Protein AF-A0A3E4UTR2-F1 (afdb_monomer_lite)

Radius of gyration: 46.6 Å; chains: 1; bounding box: 90×34×122 Å

Structure (mmCIF, N/CA/C/O backbone):
data_AF-A0A3E4UTR2-F1
#
_entry.id   AF-A0A3E4UTR2-F1
#
loop_
_atom_site.group_PDB
_atom_site.id
_atom_site.type_symbol
_atom_site.label_atom_id
_atom_site.label_alt_id
_atom_site.label_comp_id
_atom_site.label_asym_id
_atom_site.label_entity_id
_atom_site.label_seq_id
_atom_site.pdbx_PDB_ins_code
_atom_site.Cartn_x
_atom_site.Cartn_y
_atom_site.Cartn_z
_atom_site.occupancy
_atom_site.B_iso_or_equiv
_atom_site.auth_seq_id
_atom_site.auth_comp_id
_atom_site.auth_asym_id
_atom_site.auth_atom_id
_atom_site.pdbx_PDB_model_num
ATOM 1 N N . MET A 1 1 ? 41.143 3.782 -35.660 1.00 73.38 1 MET A N 1
ATOM 2 C CA . MET A 1 1 ? 40.011 3.771 -36.611 1.00 73.38 1 MET A CA 1
ATOM 3 C C . MET A 1 1 ? 39.400 2.390 -36.569 1.00 73.38 1 MET A C 1
ATOM 5 O O . MET A 1 1 ? 40.159 1.435 -36.693 1.00 73.38 1 MET A O 1
ATOM 9 N N . LYS A 1 2 ? 38.089 2.287 -36.336 1.00 82.94 2 LYS A N 1
ATOM 10 C CA . LYS A 1 2 ? 37.406 0.990 -36.311 1.00 82.94 2 LYS A CA 1
ATOM 11 C C . LYS A 1 2 ? 37.190 0.468 -37.723 1.00 82.94 2 LYS A C 1
ATOM 13 O O . LYS A 1 2 ? 36.980 1.232 -38.665 1.00 82.94 2 LYS A O 1
ATOM 18 N N . THR A 1 3 ? 37.241 -0.842 -37.863 1.00 90.12 3 THR A N 1
ATOM 19 C CA . THR A 1 3 ? 36.967 -1.540 -39.115 1.00 90.12 3 THR A CA 1
ATOM 20 C C . THR A 1 3 ? 35.462 -1.699 -39.330 1.00 90.12 3 THR A C 1
ATOM 22 O O . THR A 1 3 ? 34.659 -1.627 -38.398 1.00 90.12 3 THR A O 1
ATOM 25 N N . THR A 1 4 ? 35.053 -1.976 -40.571 1.00 91.19 4 THR A N 1
ATOM 26 C CA . THR A 1 4 ? 33.652 -2.315 -40.875 1.00 91.19 4 THR A CA 1
ATOM 27 C C . THR A 1 4 ? 33.145 -3.512 -40.080 1.00 91.19 4 THR A C 1
ATOM 29 O O . THR A 1 4 ? 31.952 -3.581 -39.803 1.00 91.19 4 THR A O 1
ATOM 32 N N . ARG A 1 5 ? 34.038 -4.440 -39.717 1.00 93.19 5 ARG A N 1
ATOM 33 C CA . ARG A 1 5 ? 33.711 -5.629 -38.934 1.00 93.19 5 ARG A CA 1
ATOM 34 C C . ARG A 1 5 ? 33.360 -5.281 -37.490 1.00 93.19 5 ARG A C 1
ATOM 36 O O . ARG A 1 5 ? 32.292 -5.656 -37.029 1.00 93.19 5 ARG A O 1
ATOM 43 N N . GLU A 1 6 ? 34.207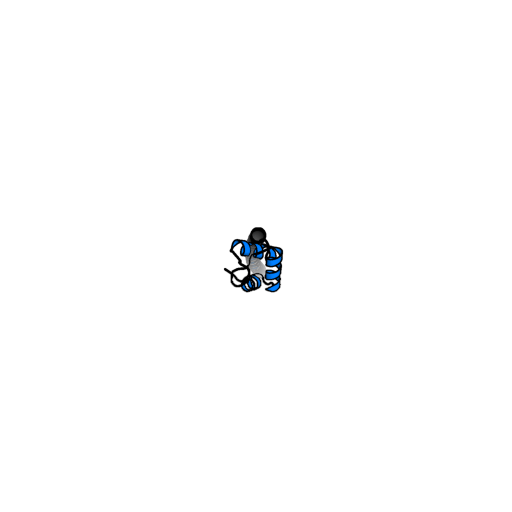 -4.508 -36.818 1.00 91.69 6 GLU A N 1
ATOM 44 C CA . GLU A 1 6 ? 33.974 -4.088 -35.427 1.00 91.69 6 GLU A CA 1
ATOM 45 C C . GLU A 1 6 ? 32.686 -3.266 -35.297 1.00 91.69 6 GLU A C 1
ATOM 47 O O . GLU A 1 6 ? 31.912 -3.440 -34.361 1.00 91.69 6 GLU A O 1
ATOM 52 N N . ILE A 1 7 ? 32.405 -2.397 -36.272 1.00 91.25 7 ILE A N 1
ATOM 53 C CA . ILE A 1 7 ? 31.162 -1.615 -36.285 1.00 91.25 7 ILE A CA 1
ATOM 54 C C . ILE A 1 7 ? 29.947 -2.516 -36.511 1.00 91.25 7 ILE A C 1
ATOM 56 O O . ILE A 1 7 ? 28.903 -2.289 -35.906 1.00 91.25 7 ILE A O 1
ATOM 60 N N . ALA A 1 8 ? 30.067 -3.539 -37.356 1.00 92.50 8 ALA A N 1
ATOM 61 C CA . ALA A 1 8 ? 28.994 -4.495 -37.595 1.00 92.50 8 ALA A CA 1
ATOM 62 C C . ALA A 1 8 ? 28.658 -5.299 -36.330 1.00 92.50 8 ALA A C 1
ATOM 64 O O . ALA A 1 8 ? 27.485 -5.403 -35.977 1.00 92.50 8 ALA A O 1
ATOM 65 N N . GLU A 1 9 ? 29.683 -5.762 -35.608 1.00 92.00 9 GLU A N 1
ATOM 66 C CA . GLU A 1 9 ? 29.542 -6.440 -34.315 1.00 92.00 9 GLU A CA 1
ATOM 67 C C . GLU A 1 9 ? 28.857 -5.531 -33.282 1.00 92.00 9 GLU A C 1
ATOM 69 O O . GLU A 1 9 ? 27.877 -5.938 -32.661 1.00 92.00 9 GLU A O 1
ATOM 74 N N . ILE A 1 10 ? 29.285 -4.268 -33.160 1.00 88.06 10 ILE A N 1
ATOM 75 C CA . ILE A 1 10 ? 28.662 -3.305 -32.238 1.00 88.06 10 ILE A CA 1
ATOM 76 C C . ILE A 1 10 ? 27.202 -3.046 -32.617 1.00 88.06 10 ILE A C 1
ATOM 78 O O . ILE A 1 10 ? 26.345 -3.004 -31.736 1.00 88.06 10 ILE A O 1
ATOM 82 N N . CYS A 1 11 ? 26.911 -2.848 -33.903 1.00 89.00 11 CYS A N 1
ATOM 83 C CA . CYS A 1 11 ? 25.571 -2.575 -34.425 1.00 89.00 11 CYS A CA 1
ATOM 84 C C . CYS A 1 11 ? 24.645 -3.798 -34.452 1.00 89.00 11 CYS A C 1
ATOM 86 O O . CYS A 1 11 ? 23.452 -3.613 -34.670 1.00 89.00 11 CYS A O 1
ATOM 88 N N . GLY A 1 12 ? 25.159 -5.018 -34.257 1.00 89.75 12 GLY A N 1
ATOM 89 C CA . GLY A 1 12 ? 24.374 -6.249 -34.393 1.00 89.75 12 GLY A CA 1
ATOM 90 C C . GLY A 1 12 ? 23.925 -6.532 -35.832 1.00 89.75 12 GLY A C 1
ATOM 91 O O . GLY A 1 12 ? 22.885 -7.150 -36.046 1.00 89.75 12 GLY A O 1
ATOM 92 N N . VAL A 1 13 ? 24.679 -6.060 -36.829 1.00 91.62 13 VAL A N 1
ATOM 93 C CA . VAL A 1 13 ? 24.385 -6.252 -38.260 1.00 91.62 13 VAL A CA 1
ATOM 94 C C . VAL A 1 13 ? 25.517 -7.013 -38.945 1.00 91.62 13 VAL A C 1
ATOM 96 O O . VAL A 1 13 ? 26.596 -7.185 -38.388 1.00 91.62 13 VAL A O 1
ATOM 99 N N . SER A 1 14 ? 25.306 -7.475 -40.179 1.00 94.50 14 SER A N 1
ATOM 100 C CA . SER A 1 14 ? 26.376 -8.128 -40.940 1.00 94.50 14 SER A CA 1
ATOM 101 C C . SER A 1 14 ? 27.430 -7.122 -41.417 1.00 94.50 14 SER A C 1
ATOM 103 O O . SER A 1 14 ? 27.118 -5.982 -41.774 1.00 94.50 14 SER A O 1
ATOM 105 N N . GLU A 1 15 ? 28.692 -7.552 -41.515 1.00 94.88 15 GLU A N 1
ATOM 106 C CA . GLU A 1 15 ? 29.770 -6.709 -42.057 1.00 94.88 15 GLU A CA 1
ATOM 107 C C . GLU A 1 15 ? 29.444 -6.208 -43.476 1.00 94.88 15 GLU A C 1
ATOM 109 O O . GLU A 1 15 ? 29.746 -5.068 -43.844 1.00 94.88 15 GLU A O 1
ATOM 114 N N . GLN A 1 16 ? 28.758 -7.033 -44.269 1.00 94.69 16 GLN A N 1
ATOM 115 C CA . GLN A 1 16 ? 28.335 -6.683 -45.619 1.00 94.69 16 GLN A CA 1
ATOM 116 C C . GLN A 1 16 ? 27.321 -5.530 -45.639 1.00 94.69 16 GLN A C 1
ATOM 118 O O . GLN A 1 16 ? 27.377 -4.707 -46.556 1.00 94.69 16 GLN A O 1
ATOM 123 N N . ALA A 1 17 ? 26.445 -5.427 -44.634 1.00 93.75 17 ALA A N 1
ATOM 124 C CA . ALA A 1 17 ? 25.508 -4.313 -44.494 1.00 93.75 17 ALA A CA 1
ATOM 125 C C . ALA A 1 17 ? 26.253 -2.996 -44.233 1.00 93.75 17 ALA A C 1
ATOM 127 O O . ALA A 1 17 ? 26.008 -1.994 -44.911 1.00 93.75 17 ALA A O 1
ATOM 128 N N . VAL A 1 18 ? 27.243 -3.004 -43.334 1.00 93.94 18 VAL A N 1
ATOM 129 C CA . VAL A 1 18 ? 28.093 -1.829 -43.075 1.00 93.94 18 VAL A CA 1
ATOM 130 C C . VAL A 1 18 ? 28.883 -1.445 -44.331 1.00 93.94 18 VAL A C 1
ATOM 132 O O . VAL A 1 18 ? 28.894 -0.281 -44.725 1.00 93.94 18 VAL A O 1
ATOM 135 N N . ARG A 1 19 ? 29.462 -2.419 -45.047 1.00 94.31 19 ARG A N 1
ATOM 136 C CA . ARG A 1 19 ? 30.161 -2.173 -46.322 1.00 94.31 19 ARG A CA 1
ATOM 137 C C . ARG A 1 19 ? 29.232 -1.615 -47.408 1.00 94.31 19 ARG A C 1
ATOM 139 O O . ARG A 1 19 ? 29.645 -0.735 -48.163 1.00 94.31 19 ARG A O 1
ATOM 146 N N . ALA A 1 20 ? 27.996 -2.107 -47.514 1.00 95.38 20 ALA A N 1
ATOM 147 C CA . ALA A 1 20 ? 27.000 -1.601 -48.461 1.00 95.38 20 ALA A CA 1
ATOM 148 C C . ALA A 1 20 ? 26.595 -0.159 -48.138 1.00 95.38 20 ALA A C 1
ATOM 150 O O . ALA A 1 20 ? 26.523 0.676 -49.041 1.00 95.38 20 ALA A O 1
ATOM 151 N N . TRP A 1 21 ? 26.419 0.151 -46.855 1.00 95.75 21 TRP A N 1
ATOM 152 C CA . TRP A 1 21 ? 26.167 1.509 -46.393 1.00 95.75 21 TRP A CA 1
ATOM 153 C C . TRP A 1 21 ? 27.326 2.448 -46.735 1.00 95.75 21 TRP A C 1
ATOM 155 O O . TRP A 1 21 ? 27.090 3.524 -47.285 1.00 95.75 21 TRP A O 1
ATOM 165 N N . CYS A 1 22 ? 28.574 2.027 -46.502 1.00 94.38 22 CYS A N 1
ATOM 166 C CA . CYS A 1 22 ? 29.757 2.816 -46.851 1.00 94.38 22 CYS A CA 1
ATOM 167 C C . CYS A 1 22 ? 29.841 3.098 -48.359 1.00 94.38 22 CYS A C 1
ATOM 169 O O . CYS A 1 22 ? 30.158 4.220 -48.748 1.00 94.38 22 CYS A O 1
ATOM 171 N N . ARG A 1 23 ? 29.492 2.121 -49.214 1.00 95.12 23 ARG A N 1
ATOM 172 C CA . ARG A 1 23 ? 29.393 2.332 -50.672 1.00 95.12 23 ARG A CA 1
ATOM 173 C C . ARG A 1 23 ? 28.303 3.340 -51.032 1.00 95.12 23 ARG A C 1
ATOM 175 O O . ARG A 1 23 ? 28.563 4.253 -51.805 1.00 95.12 23 ARG A O 1
ATOM 182 N N . LYS A 1 24 ? 27.110 3.197 -50.446 1.00 94.75 24 LYS A N 1
ATOM 183 C CA . LYS A 1 24 ? 25.964 4.092 -50.678 1.00 94.75 24 LYS A CA 1
ATOM 184 C C . LYS A 1 24 ? 26.239 5.533 -50.235 1.00 94.75 24 LYS A C 1
ATOM 186 O O . LYS A 1 24 ? 25.684 6.461 -50.804 1.00 94.75 24 LYS A O 1
ATOM 191 N N . ASN A 1 25 ? 27.094 5.714 -49.229 1.00 94.19 25 ASN A N 1
ATOM 192 C CA . ASN A 1 25 ? 27.473 7.020 -48.687 1.00 94.19 25 ASN A CA 1
ATOM 193 C C . ASN A 1 25 ? 28.815 7.539 -49.228 1.00 94.19 25 ASN A C 1
ATOM 195 O O . ASN A 1 25 ? 29.332 8.518 -48.694 1.00 94.19 25 ASN A O 1
ATOM 199 N N . HIS A 1 26 ? 29.378 6.896 -50.258 1.00 93.94 26 HIS A N 1
ATOM 200 C CA . HIS A 1 26 ? 30.628 7.301 -50.911 1.00 93.94 26 HIS A CA 1
ATOM 201 C C . HIS A 1 26 ? 31.808 7.492 -49.943 1.00 93.94 26 HIS A C 1
ATOM 203 O O . HIS A 1 26 ? 32.616 8.407 -50.097 1.00 93.94 26 HIS A O 1
ATOM 209 N N . ILE A 1 27 ? 31.922 6.621 -48.936 1.00 93.75 27 ILE A N 1
ATOM 210 C CA . ILE A 1 27 ? 33.038 6.668 -47.987 1.00 93.75 27 ILE A CA 1
ATOM 211 C C . ILE A 1 27 ? 34.337 6.285 -48.704 1.00 93.75 27 ILE A C 1
ATOM 213 O O . ILE A 1 27 ? 34.415 5.236 -49.351 1.00 93.75 27 ILE A O 1
ATOM 217 N N . ALA A 1 28 ? 35.357 7.136 -48.572 1.00 91.31 28 ALA A N 1
ATOM 218 C CA . ALA A 1 28 ? 36.668 6.924 -49.171 1.00 91.31 28 ALA A CA 1
ATOM 219 C C . ALA A 1 28 ? 37.348 5.660 -48.624 1.00 91.31 28 ALA A C 1
ATOM 221 O O . ALA A 1 28 ? 37.085 5.216 -47.502 1.00 91.31 28 ALA A O 1
ATOM 222 N N . LYS A 1 29 ? 38.244 5.082 -49.425 1.00 91.56 29 LYS A N 1
ATOM 223 C CA . LYS A 1 29 ? 39.091 3.965 -49.006 1.00 91.56 29 LYS A CA 1
ATOM 224 C C . LYS A 1 29 ? 40.479 4.463 -48.619 1.00 91.56 29 LYS A C 1
ATOM 226 O O . LYS A 1 29 ? 40.971 5.427 -49.198 1.00 91.56 29 LYS A O 1
ATOM 231 N N . ASP A 1 30 ? 41.088 3.806 -47.644 1.00 87.19 30 ASP A N 1
ATOM 232 C CA . ASP A 1 30 ? 42.474 4.026 -47.259 1.00 87.19 30 A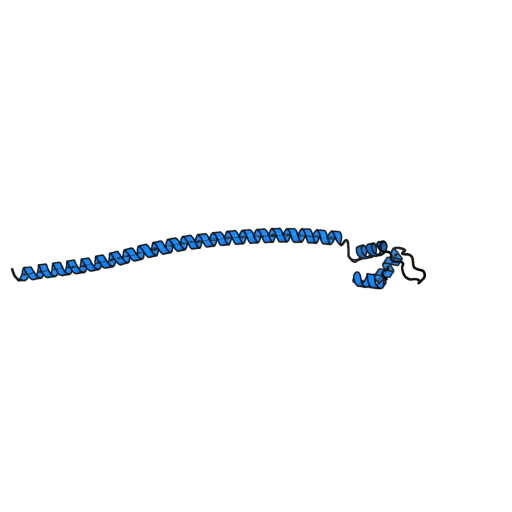SP A CA 1
ATOM 233 C C . ASP A 1 30 ? 43.447 3.395 -48.273 1.00 87.19 30 ASP A C 1
ATOM 235 O O . ASP A 1 30 ? 43.052 2.681 -49.201 1.00 87.19 30 ASP A O 1
ATOM 239 N N . ALA A 1 31 ? 44.746 3.631 -48.076 1.00 84.38 31 ALA A N 1
ATOM 240 C CA . ALA A 1 31 ? 45.805 3.076 -48.922 1.00 84.38 31 ALA A CA 1
ATOM 241 C C . ALA A 1 31 ? 45.843 1.531 -48.937 1.00 84.38 31 ALA A C 1
ATOM 243 O O . ALA A 1 31 ? 46.466 0.942 -49.815 1.00 84.38 31 ALA A O 1
ATOM 244 N N . LYS A 1 32 ? 45.171 0.869 -47.985 1.00 84.88 32 LYS A N 1
ATOM 245 C CA . LYS A 1 32 ? 45.053 -0.592 -47.882 1.00 84.88 32 LYS A CA 1
ATOM 246 C C . LYS A 1 32 ? 43.767 -1.119 -48.537 1.00 84.88 32 LYS A C 1
ATOM 248 O O . LYS A 1 32 ? 43.490 -2.314 -48.468 1.00 84.88 32 LYS A O 1
ATOM 253 N N . GLY A 1 33 ? 42.966 -0.251 -49.160 1.00 83.00 33 GLY A N 1
ATOM 254 C CA . GLY A 1 33 ? 41.714 -0.602 -49.834 1.00 83.00 33 GLY A CA 1
ATOM 255 C C . GLY A 1 33 ? 40.517 -0.828 -48.899 1.00 83.00 33 GLY A C 1
ATOM 256 O O . GLY A 1 33 ? 39.443 -1.217 -49.376 1.00 83.00 33 GLY A O 1
ATOM 257 N N . SER A 1 34 ? 40.671 -0.571 -47.598 1.00 87.12 34 SER A N 1
ATOM 258 C CA . SER A 1 34 ? 39.604 -0.633 -46.591 1.00 87.12 34 SER A CA 1
ATOM 259 C C . SER A 1 34 ? 38.882 0.709 -46.481 1.00 87.12 34 SER A C 1
ATOM 261 O O . SER A 1 34 ? 39.431 1.736 -46.853 1.00 87.12 34 SER A O 1
ATOM 263 N N . PHE A 1 35 ? 37.637 0.738 -45.998 1.00 91.19 35 PHE A N 1
ATOM 264 C CA . PHE A 1 35 ? 36.935 2.014 -45.805 1.00 91.19 35 PHE A CA 1
ATOM 265 C C . PHE A 1 35 ? 37.605 2.842 -44.701 1.00 91.19 35 PHE A C 1
ATOM 267 O O . PHE A 1 35 ? 37.838 2.335 -43.605 1.00 91.19 35 PHE A O 1
ATOM 274 N N . ALA A 1 36 ? 37.881 4.115 -44.984 1.00 91.56 36 ALA A N 1
ATOM 275 C CA . ALA A 1 36 ? 38.437 5.060 -44.027 1.00 91.56 36 ALA A CA 1
ATOM 276 C C . ALA A 1 36 ? 37.317 5.577 -43.113 1.00 91.56 36 ALA A C 1
ATOM 278 O O . ALA A 1 36 ? 36.586 6.507 -43.458 1.00 91.56 36 ALA A O 1
ATOM 279 N N . ILE A 1 37 ? 37.149 4.933 -41.958 1.00 91.06 37 ILE A N 1
ATOM 280 C CA . ILE A 1 37 ? 36.083 5.258 -41.009 1.00 91.06 37 ILE A CA 1
ATOM 281 C C . ILE A 1 37 ? 36.635 6.181 -39.922 1.00 91.06 37 ILE A C 1
ATOM 283 O O . ILE A 1 37 ? 37.310 5.745 -38.987 1.00 91.06 37 ILE A O 1
ATOM 287 N N . SER A 1 38 ? 36.349 7.475 -40.075 1.00 90.50 38 SER A N 1
ATOM 288 C CA . SER A 1 38 ? 36.561 8.478 -39.032 1.00 90.50 38 SER A CA 1
ATOM 289 C C . SER A 1 38 ? 35.465 8.402 -37.968 1.00 90.50 38 SER A C 1
ATOM 291 O O . SER A 1 38 ? 34.397 7.837 -38.202 1.00 90.50 38 SER A O 1
ATOM 293 N N . GLU A 1 39 ? 35.698 9.035 -36.821 1.00 87.75 39 GLU A N 1
ATOM 294 C CA . GLU A 1 39 ? 34.739 9.104 -35.710 1.00 87.75 39 GLU A CA 1
ATOM 295 C C . GLU A 1 39 ? 33.372 9.677 -36.136 1.00 87.75 39 GLU A C 1
ATOM 297 O O . GLU A 1 39 ? 32.318 9.190 -35.733 1.00 87.75 39 GLU A O 1
ATOM 302 N N . THR A 1 40 ? 33.359 10.650 -37.053 1.00 88.69 40 THR A N 1
ATOM 303 C CA . THR A 1 40 ? 32.117 11.214 -37.607 1.00 88.69 40 THR A CA 1
ATOM 304 C C . THR A 1 40 ? 31.355 10.216 -38.482 1.00 88.69 40 THR A C 1
ATOM 306 O O . THR A 1 40 ? 30.125 10.167 -38.453 1.00 88.69 40 THR A O 1
ATOM 309 N N . ILE A 1 41 ? 32.065 9.420 -39.286 1.00 91.31 41 ILE A N 1
ATOM 310 C CA . ILE A 1 41 ? 31.452 8.384 -40.130 1.00 91.31 41 ILE A CA 1
ATOM 311 C C . ILE A 1 41 ? 30.934 7.250 -39.247 1.00 91.31 41 ILE A C 1
ATOM 313 O O . ILE A 1 41 ? 29.811 6.792 -39.444 1.00 91.31 41 ILE A O 1
ATOM 317 N N . GLU A 1 42 ? 31.717 6.852 -38.247 1.00 91.44 42 GLU A N 1
ATOM 318 C CA . GLU A 1 42 ? 31.326 5.886 -37.227 1.00 91.44 42 GLU A CA 1
ATOM 31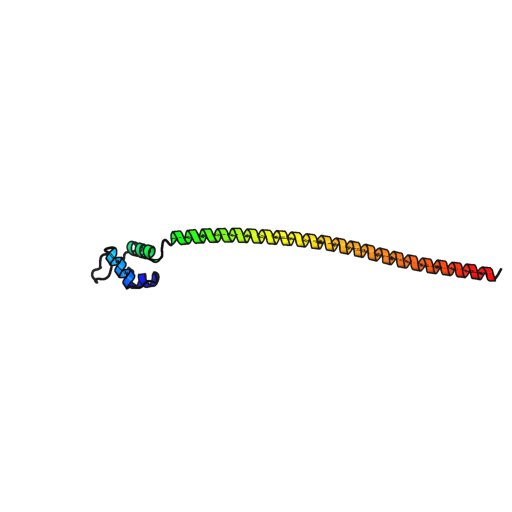9 C C . GLU A 1 42 ? 30.013 6.303 -36.543 1.00 91.44 42 GLU A C 1
ATOM 321 O O . GLU A 1 42 ? 29.053 5.531 -36.547 1.00 91.44 42 GLU A O 1
ATOM 326 N N . TYR A 1 43 ? 29.913 7.549 -36.067 1.00 88.25 43 TYR A N 1
ATOM 327 C CA . TYR A 1 43 ? 28.689 8.078 -35.457 1.00 88.25 43 TYR A CA 1
ATOM 328 C C . TYR A 1 43 ? 27.476 8.012 -36.400 1.00 88.25 43 TYR A C 1
ATOM 330 O O . TYR A 1 43 ? 26.385 7.611 -35.995 1.00 88.25 43 TYR A O 1
ATOM 338 N N . ARG A 1 44 ? 27.654 8.347 -37.685 1.00 90.69 44 ARG A N 1
ATOM 339 C CA . ARG A 1 44 ? 26.579 8.258 -38.690 1.00 90.69 44 ARG A CA 1
ATOM 340 C C . ARG A 1 44 ? 26.118 6.820 -38.930 1.00 90.69 44 ARG A C 1
ATOM 342 O O . ARG A 1 44 ? 24.924 6.608 -39.143 1.00 90.69 44 ARG A O 1
ATOM 349 N N . ILE A 1 45 ? 27.034 5.852 -38.897 1.00 90.69 45 ILE A N 1
ATOM 350 C CA . ILE A 1 45 ? 26.700 4.430 -39.032 1.00 90.69 45 ILE A CA 1
ATOM 351 C C . ILE A 1 45 ? 25.929 3.953 -37.798 1.00 90.69 45 ILE A C 1
ATOM 353 O O . ILE A 1 45 ? 24.896 3.300 -37.953 1.00 90.69 45 ILE A O 1
ATOM 357 N N . TYR A 1 46 ? 26.367 4.324 -36.589 1.00 89.94 46 TYR A N 1
ATOM 358 C CA . TYR A 1 46 ? 25.633 3.998 -35.364 1.00 89.94 46 TYR A CA 1
ATOM 359 C C . TYR A 1 46 ? 24.232 4.583 -35.371 1.00 89.94 46 TYR A C 1
ATOM 361 O O . TYR A 1 46 ? 23.276 3.848 -35.153 1.00 89.94 46 TYR A O 1
ATOM 369 N N . ARG A 1 47 ? 24.090 5.864 -35.711 1.00 86.31 47 ARG A N 1
ATOM 370 C CA . ARG A 1 47 ? 22.782 6.511 -35.825 1.00 86.31 47 ARG A CA 1
ATOM 371 C C . ARG A 1 47 ? 21.863 5.795 -36.818 1.00 86.31 47 ARG A C 1
ATOM 373 O O . ARG A 1 47 ? 20.668 5.673 -36.578 1.00 86.31 47 ARG A O 1
ATOM 380 N N . HIS A 1 48 ? 22.413 5.321 -37.936 1.00 89.38 48 HIS A N 1
ATOM 381 C CA . HIS A 1 48 ? 21.639 4.637 -38.968 1.00 89.38 48 HIS A CA 1
ATOM 382 C C . HIS A 1 48 ? 21.114 3.264 -38.525 1.00 89.38 48 HIS A C 1
ATOM 384 O O . HIS A 1 48 ? 19.982 2.929 -38.860 1.00 89.38 48 HIS A O 1
ATOM 390 N N . TYR A 1 49 ? 21.919 2.479 -37.800 1.00 88.56 49 TYR A N 1
ATOM 391 C CA . TYR A 1 49 ? 21.567 1.101 -37.431 1.00 88.56 49 TYR A CA 1
ATOM 392 C C . TYR A 1 49 ? 21.014 0.938 -36.011 1.00 88.56 49 TYR A C 1
ATOM 394 O O . TYR A 1 49 ? 20.222 0.032 -35.783 1.00 88.56 49 TYR A O 1
ATOM 402 N N . LYS A 1 50 ? 21.410 1.795 -35.065 1.00 81.62 50 LYS A N 1
ATOM 403 C CA . LYS A 1 50 ? 20.946 1.771 -33.667 1.00 81.62 50 LYS A CA 1
ATOM 404 C C . LYS A 1 50 ? 19.938 2.868 -33.323 1.00 81.62 50 LYS A C 1
ATOM 406 O O . LYS A 1 50 ? 19.451 2.880 -32.203 1.00 81.62 50 LYS A O 1
ATOM 411 N N . GLY A 1 51 ? 19.629 3.769 -34.255 1.00 72.38 51 GLY A N 1
ATOM 412 C CA . GLY A 1 51 ? 18.752 4.906 -33.989 1.00 72.38 51 GLY A CA 1
ATOM 413 C C . GLY A 1 51 ? 19.426 6.018 -33.178 1.00 72.38 51 GLY A C 1
ATOM 414 O O . GLY A 1 51 ? 20.621 5.977 -32.868 1.00 72.38 51 GLY A O 1
ATOM 415 N N . ASP A 1 52 ? 18.657 7.063 -32.874 1.00 66.25 52 ASP A N 1
ATOM 416 C CA . ASP A 1 52 ? 19.110 8.174 -32.037 1.00 66.25 52 ASP A CA 1
ATOM 417 C C . ASP A 1 52 ? 19.119 7.740 -30.565 1.00 66.25 52 ASP A C 1
ATOM 419 O O . ASP A 1 52 ? 18.139 7.926 -29.852 1.00 66.25 52 ASP A O 1
ATOM 423 N N . VAL A 1 53 ? 20.262 7.237 -30.086 1.00 60.19 53 VAL A N 1
ATOM 424 C CA . VAL A 1 53 ? 20.472 6.831 -28.678 1.00 60.19 53 VAL A CA 1
ATOM 425 C C . VAL A 1 53 ? 20.056 7.929 -27.684 1.00 60.19 53 VAL A C 1
ATOM 427 O O . VAL A 1 53 ? 19.580 7.645 -26.591 1.00 60.19 53 VAL A O 1
ATOM 430 N N . ALA A 1 54 ? 20.191 9.203 -28.069 1.00 60.00 54 ALA A N 1
ATOM 431 C CA . ALA A 1 54 ? 19.772 10.346 -27.257 1.00 60.00 54 ALA A CA 1
ATOM 432 C C . ALA A 1 54 ? 18.244 10.494 -27.139 1.00 60.00 54 ALA A C 1
ATOM 434 O O . ALA A 1 54 ? 17.756 11.000 -26.129 1.00 60.00 54 ALA A O 1
ATOM 435 N N . LYS A 1 55 ? 17.490 10.074 -28.161 1.00 60.84 55 LYS A N 1
ATOM 436 C CA . LYS A 1 55 ? 16.026 10.077 -28.142 1.00 60.84 55 LYS A CA 1
ATOM 437 C C . LYS A 1 55 ? 15.512 8.906 -27.305 1.00 60.84 55 LYS A C 1
ATOM 439 O O . LYS A 1 55 ? 14.733 9.135 -26.389 1.00 60.84 55 LYS A O 1
ATOM 444 N N . ASP A 1 56 ? 16.072 7.716 -27.510 1.00 60.28 56 ASP A N 1
ATOM 445 C CA . ASP A 1 56 ? 15.716 6.522 -26.736 1.00 60.28 56 ASP A CA 1
ATOM 446 C C . ASP A 1 56 ? 16.041 6.698 -25.242 1.00 60.28 56 ASP A C 1
ATOM 448 O O . ASP A 1 56 ? 15.224 6.380 -24.383 1.00 60.28 56 ASP A O 1
ATOM 452 N N . ALA A 1 57 ? 17.187 7.300 -24.900 1.00 61.47 57 ALA A N 1
ATOM 453 C CA . ALA A 1 57 ? 17.534 7.607 -23.509 1.00 61.47 57 ALA A CA 1
ATOM 454 C C . ALA A 1 57 ? 16.587 8.636 -22.864 1.00 61.47 57 ALA A C 1
ATOM 456 O O . ALA A 1 57 ? 16.301 8.551 -21.669 1.00 61.47 57 ALA A O 1
ATOM 457 N N . LYS A 1 58 ? 16.090 9.611 -23.638 1.00 64.31 58 LYS A N 1
ATOM 458 C CA . LYS A 1 58 ? 15.130 10.610 -23.152 1.00 64.31 58 LYS A CA 1
ATOM 459 C C . LYS A 1 58 ? 13.758 9.987 -22.904 1.00 64.31 58 LYS A C 1
ATOM 461 O O . LYS A 1 58 ? 13.152 10.286 -21.878 1.00 64.31 58 LYS A O 1
ATOM 466 N N . ASP A 1 59 ? 13.310 9.114 -23.799 1.00 62.38 59 ASP A N 1
ATOM 467 C CA . ASP A 1 59 ? 12.029 8.419 -23.682 1.00 62.38 59 ASP A CA 1
ATOM 468 C C . ASP A 1 59 ? 12.058 7.421 -22.505 1.00 62.38 59 ASP A C 1
ATOM 470 O O . ASP A 1 59 ? 11.132 7.398 -21.692 1.00 62.38 59 ASP A O 1
ATOM 474 N N . ILE A 1 60 ? 13.171 6.699 -22.307 1.00 63.97 60 ILE A N 1
ATOM 475 C CA . ILE A 1 60 ? 13.395 5.838 -21.129 1.00 63.97 60 ILE A CA 1
ATOM 476 C C . ILE A 1 60 ? 13.388 6.657 -19.830 1.0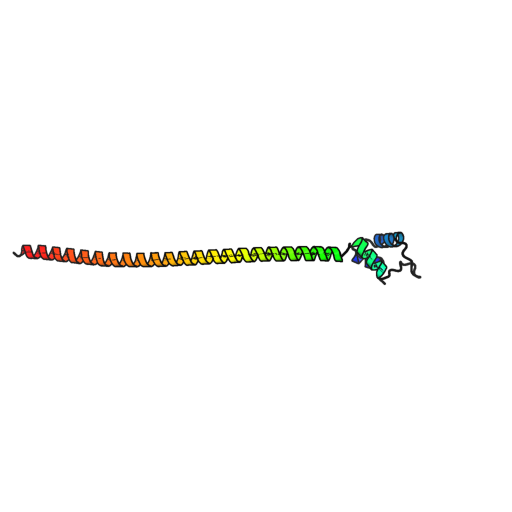0 63.97 60 ILE A C 1
ATOM 478 O O . ILE A 1 60 ? 12.726 6.273 -18.870 1.00 63.97 60 ILE A O 1
ATOM 482 N N . ALA A 1 61 ? 14.077 7.803 -19.791 1.00 64.50 61 ALA A N 1
ATOM 483 C CA . ALA A 1 61 ? 14.115 8.662 -18.605 1.00 64.50 61 ALA A CA 1
ATOM 484 C C . ALA A 1 61 ? 12.762 9.329 -18.292 1.00 64.50 61 ALA A C 1
ATOM 486 O O . ALA A 1 61 ? 12.481 9.668 -17.141 1.00 64.50 61 ALA A O 1
ATOM 487 N N . GLN A 1 62 ? 11.926 9.564 -19.306 1.00 68.00 62 GLN A N 1
ATOM 488 C CA . GLN A 1 62 ? 10.556 10.039 -19.112 1.00 68.00 62 GLN A CA 1
ATOM 489 C C . GLN A 1 62 ? 9.645 8.923 -18.593 1.00 68.00 62 GLN A C 1
ATOM 491 O O . GLN A 1 62 ? 8.876 9.175 -17.667 1.00 68.00 62 GLN A O 1
ATOM 496 N N . SER A 1 63 ? 9.778 7.703 -19.122 1.00 70.69 63 SER A N 1
ATOM 497 C CA . SER A 1 63 ? 9.058 6.526 -18.621 1.00 70.69 63 SER A CA 1
ATOM 498 C C . SER A 1 63 ? 9.424 6.221 -17.170 1.00 70.69 63 SER A C 1
ATOM 500 O O . SER A 1 63 ? 8.533 6.093 -16.340 1.00 70.69 63 SER A O 1
ATOM 502 N N . SER A 1 64 ? 10.716 6.214 -16.824 1.00 71.75 64 SER A N 1
ATOM 503 C CA . SER A 1 64 ? 11.161 5.912 -15.458 1.00 71.75 64 SER A CA 1
ATOM 504 C C . SER A 1 64 ? 10.643 6.930 -14.439 1.00 71.75 64 SER A C 1
ATOM 506 O O . SER A 1 64 ? 10.233 6.563 -13.346 1.00 71.75 64 SER A O 1
ATOM 508 N N . LYS A 1 65 ? 10.593 8.219 -14.806 1.00 79.69 65 LYS A N 1
ATOM 509 C CA . LYS A 1 65 ? 9.990 9.255 -13.954 1.00 79.69 65 LYS A CA 1
ATOM 510 C C . LYS A 1 65 ? 8.489 9.058 -13.774 1.00 79.69 65 LYS A C 1
ATOM 512 O O . LYS A 1 65 ? 7.975 9.345 -12.697 1.00 79.69 65 LYS A O 1
ATOM 517 N N . ALA A 1 66 ? 7.782 8.622 -14.815 1.00 76.81 66 ALA A N 1
ATOM 518 C CA . ALA A 1 66 ? 6.363 8.308 -14.702 1.00 76.81 66 ALA A CA 1
ATOM 519 C C . ALA A 1 66 ? 6.145 7.109 -13.764 1.00 76.81 66 ALA A C 1
ATOM 521 O O . ALA A 1 66 ? 5.288 7.184 -12.884 1.00 76.81 66 ALA A O 1
ATOM 522 N N . ASP A 1 67 ? 6.974 6.069 -13.883 1.00 83.31 67 ASP A N 1
ATOM 523 C CA . ASP A 1 67 ? 6.941 4.894 -13.008 1.00 83.31 67 ASP A CA 1
ATOM 524 C C . ASP A 1 67 ? 7.229 5.265 -11.545 1.00 83.31 67 ASP A C 1
ATOM 526 O O . ASP A 1 67 ? 6.509 4.830 -10.647 1.00 83.31 67 ASP A O 1
ATOM 530 N N . ASP A 1 68 ? 8.208 6.137 -11.287 1.00 89.38 68 ASP A N 1
ATOM 531 C CA . ASP A 1 68 ? 8.522 6.625 -9.937 1.00 89.38 68 ASP A CA 1
ATOM 532 C C . ASP A 1 68 ? 7.345 7.381 -9.301 1.00 89.38 68 ASP A C 1
ATOM 534 O O . ASP A 1 68 ? 7.040 7.190 -8.122 1.00 89.38 68 ASP A O 1
ATOM 538 N N . ILE A 1 69 ? 6.640 8.213 -10.077 1.00 89.12 69 ILE A N 1
ATOM 539 C CA . ILE A 1 69 ? 5.457 8.947 -9.601 1.00 89.12 69 ILE A CA 1
ATOM 540 C C . ILE A 1 69 ? 4.319 7.978 -9.267 1.00 89.12 69 ILE A C 1
ATOM 542 O O . ILE A 1 69 ? 3.669 8.124 -8.228 1.00 89.12 69 ILE A O 1
ATOM 546 N N . VAL A 1 70 ? 4.079 6.983 -10.124 1.00 90.94 70 VAL A N 1
ATOM 547 C CA . VAL A 1 70 ? 3.050 5.959 -9.895 1.00 90.94 70 VAL A CA 1
ATOM 548 C C . VAL A 1 70 ? 3.385 5.134 -8.653 1.00 90.94 70 VAL A C 1
ATOM 550 O O . VAL A 1 70 ? 2.525 4.954 -7.790 1.00 90.94 70 VAL A O 1
ATOM 553 N N . ASN A 1 71 ? 4.638 4.705 -8.508 1.00 93.12 71 ASN A N 1
ATOM 554 C CA . ASN A 1 71 ? 5.110 3.980 -7.332 1.00 93.12 71 ASN A CA 1
ATOM 555 C C . ASN A 1 71 ? 4.938 4.809 -6.054 1.00 93.12 71 ASN A C 1
ATOM 557 O O . ASN A 1 71 ? 4.452 4.293 -5.047 1.00 93.12 71 ASN A O 1
ATOM 561 N N . GLN A 1 72 ? 5.258 6.105 -6.097 1.00 94.94 72 GLN A N 1
ATOM 562 C CA . GLN A 1 72 ? 5.062 7.001 -4.961 1.00 94.94 72 GLN A CA 1
ATOM 563 C C . GLN A 1 72 ? 3.578 7.139 -4.586 1.00 94.94 72 GLN A C 1
ATOM 565 O O . GLN A 1 72 ? 3.231 7.046 -3.408 1.00 94.94 72 GLN A O 1
ATOM 570 N N . ALA A 1 73 ? 2.688 7.284 -5.572 1.00 94.88 73 ALA A N 1
ATOM 571 C CA . ALA A 1 73 ? 1.248 7.353 -5.333 1.00 94.88 73 ALA A CA 1
ATOM 572 C C . ALA A 1 73 ? 0.697 6.059 -4.706 1.00 94.88 73 ALA A C 1
ATOM 574 O O . ALA A 1 73 ? -0.134 6.117 -3.797 1.00 94.88 73 ALA A O 1
ATOM 575 N N . ILE A 1 74 ? 1.187 4.894 -5.148 1.00 95.50 74 ILE A N 1
ATOM 576 C CA . ILE A 1 74 ? 0.834 3.592 -4.564 1.00 95.50 74 ILE A CA 1
ATOM 577 C C . ILE A 1 74 ? 1.315 3.508 -3.111 1.00 95.50 74 ILE A C 1
ATOM 579 O O . ILE A 1 74 ? 0.543 3.117 -2.236 1.00 95.50 74 ILE A O 1
ATOM 583 N N . ILE A 1 75 ? 2.557 3.915 -2.828 1.00 96.75 75 ILE A N 1
ATOM 584 C CA . ILE A 1 75 ? 3.106 3.936 -1.463 1.00 96.75 75 ILE A CA 1
ATOM 585 C C . ILE A 1 75 ? 2.253 4.821 -0.547 1.00 96.75 75 ILE A C 1
ATOM 587 O O . ILE A 1 75 ? 1.930 4.416 0.571 1.00 96.75 75 ILE A O 1
ATOM 591 N N . ASP A 1 76 ? 1.852 6.004 -1.009 1.00 97.00 76 ASP A N 1
ATOM 592 C CA . ASP A 1 76 ? 1.032 6.920 -0.216 1.00 97.00 76 ASP A CA 1
ATOM 593 C C . ASP A 1 76 ? -0.379 6.373 0.034 1.00 97.00 76 ASP A C 1
ATOM 595 O O . ASP A 1 76 ? -0.925 6.540 1.128 1.00 97.00 76 ASP A O 1
ATOM 599 N N . LEU A 1 77 ? -0.963 5.672 -0.941 1.00 97.75 77 LEU A N 1
ATOM 600 C CA . LEU A 1 77 ? -2.250 4.997 -0.776 1.00 97.75 77 LEU A CA 1
ATOM 601 C C . LEU A 1 77 ? -2.159 3.856 0.247 1.00 97.75 77 LEU A C 1
ATOM 603 O O . LEU A 1 77 ? -2.987 3.789 1.155 1.00 97.75 77 LEU A O 1
ATOM 607 N N . LEU A 1 78 ? -1.114 3.025 0.169 1.00 98.19 78 LEU A N 1
ATOM 608 C CA . LEU A 1 78 ? -0.867 1.948 1.133 1.00 98.19 78 LEU A CA 1
ATOM 609 C C . LEU A 1 78 ? -0.637 2.486 2.552 1.00 98.19 78 LEU A C 1
ATOM 611 O O . LEU A 1 78 ? -1.149 1.923 3.519 1.00 98.19 78 LEU A O 1
ATOM 615 N N . ARG A 1 79 ? 0.083 3.605 2.698 1.00 97.81 79 ARG A N 1
ATOM 616 C CA . ARG A 1 79 ? 0.278 4.276 3.996 1.00 97.81 79 ARG A CA 1
ATOM 617 C C . ARG A 1 79 ? -1.039 4.764 4.595 1.00 97.81 79 ARG A C 1
ATOM 619 O O . ARG A 1 79 ? -1.282 4.533 5.777 1.00 97.81 79 ARG A O 1
ATOM 626 N N . LYS A 1 80 ? -1.900 5.394 3.788 1.00 97.62 80 LYS A N 1
ATOM 627 C CA . LYS A 1 80 ? -3.236 5.830 4.228 1.00 97.62 80 LYS A CA 1
ATOM 628 C C . LYS A 1 80 ? -4.106 4.650 4.642 1.00 97.62 80 LYS A C 1
ATOM 630 O O . LYS A 1 80 ? -4.805 4.730 5.650 1.00 97.62 80 LYS A O 1
ATOM 635 N N . GLU A 1 81 ? -4.056 3.554 3.889 1.00 98.00 81 GLU A N 1
ATOM 636 C CA . GLU A 1 81 ? -4.819 2.357 4.229 1.00 98.00 81 GLU A CA 1
ATOM 637 C C . GLU A 1 81 ? -4.333 1.733 5.545 1.00 98.00 81 GLU A C 1
ATOM 639 O O . GLU A 1 81 ? -5.154 1.381 6.393 1.00 98.00 81 GLU A O 1
ATOM 644 N N . LEU A 1 82 ? -3.015 1.665 5.766 1.00 98.56 82 LEU A N 1
ATOM 645 C CA . LEU A 1 82 ? -2.438 1.220 7.038 1.00 98.56 82 LEU A CA 1
ATOM 646 C C . LEU A 1 82 ? -2.881 2.099 8.211 1.00 98.56 82 LEU A C 1
ATOM 648 O O . LEU A 1 82 ? -3.297 1.575 9.242 1.00 98.56 82 LEU A O 1
ATOM 652 N N . GLU A 1 83 ? -2.842 3.423 8.056 1.00 98.19 83 GLU A N 1
ATOM 653 C CA . GLU A 1 83 ? -3.290 4.352 9.097 1.00 98.19 83 GLU A CA 1
ATOM 654 C C . GLU A 1 83 ? -4.775 4.150 9.434 1.00 98.19 83 GLU A C 1
ATOM 656 O O . GLU A 1 83 ? -5.149 4.107 10.607 1.00 98.19 83 GLU A O 1
ATOM 661 N N . HIS A 1 84 ? -5.622 3.969 8.417 1.00 98.19 84 HIS A N 1
ATOM 662 C CA . HIS A 1 84 ? -7.040 3.681 8.613 1.00 98.19 84 HIS A CA 1
ATOM 663 C C . HIS A 1 84 ? -7.255 2.360 9.365 1.00 98.19 84 HIS A C 1
ATOM 665 O O . HIS A 1 84 ? -8.025 2.316 10.325 1.00 98.19 84 HIS A O 1
ATOM 671 N N . LYS A 1 85 ? -6.565 1.280 8.966 1.00 98.00 85 LYS A N 1
ATOM 672 C CA . LYS A 1 85 ? -6.677 -0.014 9.658 1.00 98.00 85 LYS A CA 1
ATOM 673 C C . LYS A 1 85 ? -6.187 0.068 11.106 1.00 98.00 85 LYS A C 1
ATOM 675 O O . LYS A 1 85 ? -6.838 -0.495 11.979 1.00 98.00 85 LYS A O 1
ATOM 680 N N . ASN A 1 86 ? -5.113 0.811 11.379 1.00 98.50 86 ASN A N 1
ATOM 681 C CA . ASN A 1 86 ? -4.633 1.032 12.746 1.00 98.50 86 ASN A CA 1
ATOM 682 C C . ASN A 1 86 ? -5.677 1.755 13.609 1.00 98.50 86 ASN A C 1
ATOM 684 O O . ASN A 1 86 ? -5.984 1.286 14.701 1.00 98.50 86 ASN A O 1
ATOM 688 N N . LYS A 1 87 ? -6.306 2.823 13.098 1.00 98.44 87 LYS A N 1
ATOM 689 C CA . LYS A 1 87 ? -7.401 3.514 13.809 1.00 98.44 87 LYS A CA 1
ATOM 690 C C . LYS A 1 87 ? -8.570 2.577 14.113 1.00 98.44 87 LYS A C 1
ATOM 692 O O . LYS A 1 87 ? -9.101 2.589 15.219 1.00 98.44 87 LYS A O 1
ATOM 697 N N . GLN A 1 88 ? -8.940 1.728 13.155 1.00 98.62 88 GLN A N 1
ATOM 698 C CA . GLN A 1 88 ? -10.002 0.743 13.351 1.00 98.62 88 GLN A CA 1
ATOM 699 C C . GLN A 1 88 ? -9.646 -0.280 14.446 1.00 98.62 88 GLN A C 1
ATOM 701 O O . GLN A 1 88 ? -10.508 -0.643 15.247 1.00 98.62 88 GLN A O 1
ATOM 706 N N . ILE A 1 89 ? -8.388 -0.729 14.511 1.00 98.50 89 ILE A N 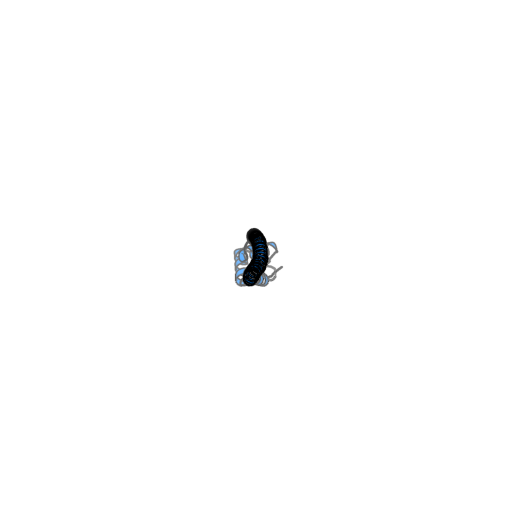1
ATOM 707 C CA . ILE A 1 89 ? -7.898 -1.615 15.579 1.00 98.50 89 ILE A CA 1
ATOM 708 C C . ILE A 1 89 ? -7.971 -0.912 16.940 1.00 98.50 89 ILE A C 1
ATOM 710 O O . ILE A 1 89 ? -8.448 -1.516 17.903 1.00 98.50 89 ILE A O 1
ATOM 714 N N . ASP A 1 90 ? -7.564 0.354 17.024 1.00 98.44 90 ASP A N 1
ATOM 715 C CA . ASP A 1 90 ? -7.618 1.130 18.267 1.00 98.44 90 ASP A CA 1
ATOM 716 C C . ASP A 1 90 ? -9.057 1.290 18.777 1.00 98.44 90 ASP A C 1
ATOM 718 O O . ASP A 1 90 ? -9.330 1.112 19.966 1.00 98.44 90 ASP A O 1
ATOM 722 N N . GLU A 1 91 ? -10.001 1.598 17.887 1.00 98.50 91 GLU A N 1
ATOM 723 C CA . GLU A 1 91 ? -11.419 1.724 18.235 1.00 98.50 91 GLU A CA 1
ATOM 724 C C . GLU A 1 91 ? -12.023 0.399 18.705 1.00 98.50 91 GLU A C 1
ATOM 726 O O . GLU A 1 91 ? -12.719 0.362 19.723 1.00 98.50 91 GLU A O 1
ATOM 731 N N . LEU A 1 92 ? -11.737 -0.701 18.001 1.00 98.62 92 LEU A N 1
ATOM 732 C CA . LEU A 1 92 ? -12.193 -2.032 18.401 1.00 98.62 92 LEU A CA 1
ATOM 733 C C . LEU A 1 92 ? -11.597 -2.449 19.748 1.00 98.62 92 LEU A C 1
ATOM 735 O O . LEU A 1 92 ? -12.312 -2.990 20.589 1.00 98.62 92 LEU A O 1
ATOM 739 N N . SER A 1 93 ? -10.323 -2.139 19.985 1.00 98.44 93 SER A N 1
ATOM 740 C CA . SER A 1 93 ? -9.646 -2.429 21.252 1.00 98.44 93 SER A CA 1
ATOM 741 C C . SER A 1 93 ? -10.257 -1.645 22.417 1.00 98.44 93 SER A C 1
ATOM 743 O O . SER A 1 93 ? -10.462 -2.203 23.494 1.00 98.44 93 SER A O 1
ATOM 745 N N . LYS A 1 94 ? -10.623 -0.372 22.205 1.00 98.56 94 LYS A N 1
ATOM 746 C CA . LYS A 1 94 ? -11.348 0.433 23.205 1.00 98.56 94 LYS A CA 1
ATOM 747 C C . LYS A 1 94 ? -12.711 -0.165 23.539 1.00 98.56 94 LYS A C 1
ATOM 749 O O . LYS A 1 94 ? -13.004 -0.369 24.714 1.00 98.56 94 LYS A O 1
ATOM 754 N N . ARG A 1 95 ? -13.506 -0.513 22.522 1.00 98.12 95 ARG A N 1
ATOM 755 C CA . ARG A 1 95 ? -14.817 -1.153 22.727 1.00 98.12 95 ARG A CA 1
ATOM 756 C C . ARG A 1 95 ? -14.691 -2.483 23.464 1.00 98.12 95 ARG A C 1
ATOM 758 O O . ARG A 1 95 ? -15.495 -2.771 24.341 1.00 98.12 95 ARG A O 1
ATOM 765 N N . LEU A 1 96 ? -13.664 -3.274 23.149 1.00 98.62 96 LEU A N 1
ATOM 766 C CA . LEU A 1 96 ? -13.400 -4.532 23.843 1.00 98.62 96 LEU A CA 1
ATOM 767 C C . LEU A 1 96 ? -13.120 -4.304 25.336 1.00 98.62 96 LEU A C 1
ATOM 769 O O . LEU A 1 96 ? -13.693 -5.000 26.171 1.00 98.62 96 LEU A O 1
ATOM 773 N N . MET A 1 97 ? -12.296 -3.309 25.681 1.00 98.25 97 MET A N 1
ATOM 774 C CA . MET A 1 97 ? -12.038 -2.950 27.082 1.00 98.25 97 MET A CA 1
ATOM 775 C C . MET A 1 97 ? -13.304 -2.485 27.810 1.00 98.25 97 MET A C 1
ATOM 777 O O . MET A 1 97 ? -13.519 -2.853 28.964 1.00 98.25 97 MET A O 1
ATOM 781 N N . GLU A 1 98 ? -14.156 -1.697 27.152 1.00 98.12 98 GLU A N 1
ATOM 782 C CA . GLU A 1 98 ? -15.436 -1.258 27.719 1.00 98.12 98 GLU A CA 1
ATOM 783 C C . GLU A 1 98 ? -16.373 -2.442 27.980 1.00 98.12 98 GLU A C 1
ATOM 785 O O . GLU A 1 98 ? -16.922 -2.558 29.077 1.00 98.12 98 GLU A O 1
ATOM 790 N N . CYS A 1 99 ? -16.507 -3.360 27.017 1.00 97.94 99 CYS A N 1
ATOM 791 C CA . CYS A 1 99 ? -17.282 -4.588 27.190 1.00 97.94 99 CYS A CA 1
ATOM 792 C C . CYS A 1 99 ? -16.743 -5.450 28.336 1.00 97.94 99 CYS A C 1
ATOM 794 O O . CYS A 1 99 ? -17.535 -5.949 29.132 1.00 97.94 99 CYS A O 1
ATOM 796 N N . GLN A 1 100 ? -15.419 -5.592 28.452 1.00 98.12 100 GLN A N 1
ATOM 797 C CA . GLN A 1 100 ? -14.804 -6.344 29.545 1.00 98.12 100 GLN A CA 1
ATOM 798 C C . GLN A 1 100 ? -15.130 -5.712 30.903 1.00 98.12 100 GLN A C 1
ATOM 800 O O . GLN A 1 100 ? -15.548 -6.407 31.821 1.00 98.12 100 GLN A O 1
ATOM 805 N N . LYS A 1 101 ? -15.033 -4.383 31.016 1.00 98.19 101 LYS A N 1
ATOM 806 C CA . LYS A 1 101 ? -15.370 -3.669 32.252 1.00 98.19 101 LYS A CA 1
ATOM 807 C C . LYS A 1 101 ? -16.838 -3.849 32.647 1.00 98.19 101 LYS A C 1
ATOM 809 O O . LYS A 1 101 ? -17.130 -4.036 33.825 1.00 98.19 101 LYS A O 1
ATOM 814 N N . LEU A 1 102 ? -17.760 -3.773 31.686 1.00 98.12 102 LEU A N 1
ATOM 815 C CA . LEU A 1 102 ? -19.187 -3.998 31.941 1.00 98.12 102 LEU A CA 1
ATOM 816 C C . LEU A 1 102 ? -19.456 -5.440 32.378 1.00 98.12 102 LEU A C 1
ATOM 818 O O . LEU A 1 102 ? -20.238 -5.666 33.298 1.00 98.12 102 LEU A O 1
ATOM 822 N N . LEU A 1 103 ? -18.779 -6.409 31.759 1.00 98.19 103 LEU A N 1
ATOM 823 C CA . LEU A 1 103 ? -18.874 -7.811 32.148 1.00 98.19 103 LEU A CA 1
ATOM 824 C C . LEU A 1 103 ? -18.399 -8.026 33.590 1.00 98.19 103 LEU A C 1
ATOM 826 O O . LEU A 1 103 ? -19.093 -8.686 34.363 1.00 98.19 103 LEU A O 1
ATOM 830 N N . ASP A 1 104 ? -17.266 -7.436 33.969 1.00 98.12 104 ASP A N 1
ATOM 831 C CA . ASP A 1 104 ? -16.736 -7.533 35.330 1.00 98.12 104 ASP A CA 1
ATOM 832 C C . ASP A 1 104 ? -17.710 -6.910 36.351 1.00 98.12 104 ASP A C 1
ATOM 834 O O . ASP A 1 104 ? -17.950 -7.475 37.421 1.00 98.12 104 ASP A O 1
ATOM 838 N N . GLN A 1 105 ? -18.329 -5.773 36.012 1.00 97.94 105 GLN A N 1
ATOM 839 C CA . GLN A 1 105 ? -19.350 -5.128 36.847 1.00 97.94 105 GLN A CA 1
ATOM 840 C C . GLN A 1 105 ? -20.594 -6.008 37.023 1.00 97.94 105 GLN A C 1
ATOM 842 O O . GLN A 1 105 ? -21.070 -6.181 38.145 1.00 97.94 105 GLN A O 1
ATOM 847 N N . GLU A 1 106 ? -21.097 -6.605 35.944 1.00 97.44 106 GLU A N 1
ATOM 848 C CA . GLU A 1 106 ? -22.225 -7.541 35.991 1.00 97.44 106 GLU A CA 1
ATOM 849 C C . GLU A 1 106 ? -21.912 -8.773 36.847 1.00 97.44 106 GLU A C 1
ATOM 851 O O . GLU A 1 106 ? -22.739 -9.207 37.651 1.00 97.44 106 GLU A O 1
ATOM 856 N N . GLN A 1 107 ? -20.701 -9.323 36.733 1.00 96.94 107 GLN A N 1
ATOM 857 C CA . GLN A 1 107 ? -20.261 -10.444 37.565 1.00 96.94 107 GLN A CA 1
ATOM 858 C C . GLN A 1 107 ? -20.223 -10.064 39.051 1.00 96.94 107 GLN A C 1
ATOM 860 O O . GLN A 1 107 ? -20.718 -10.818 39.890 1.00 96.94 107 GLN A O 1
ATOM 865 N N . GLN A 1 108 ? -19.708 -8.879 39.390 1.00 97.25 108 GLN A N 1
ATOM 866 C CA . GLN A 1 108 ? -19.712 -8.376 40.768 1.00 97.25 108 GLN A CA 1
ATOM 867 C C . GLN A 1 108 ? -21.133 -8.188 41.313 1.00 97.25 108 GLN A C 1
ATOM 869 O O . GLN A 1 108 ? -21.429 -8.627 42.426 1.00 97.25 108 GLN A O 1
ATOM 874 N N . LEU A 1 109 ? -22.028 -7.580 40.529 1.00 97.12 109 LEU A N 1
ATOM 875 C CA . LEU A 1 109 ? -23.425 -7.378 40.918 1.00 97.12 109 LEU A CA 1
ATOM 876 C C . LEU A 1 109 ? -24.160 -8.703 41.132 1.00 97.12 109 LEU A C 1
ATOM 878 O O . LEU A 1 109 ? -24.919 -8.824 42.097 1.00 97.12 109 LEU A O 1
ATOM 882 N N . ARG A 1 110 ? -23.906 -9.710 40.289 1.00 97.00 110 ARG A N 1
ATOM 883 C CA . ARG A 1 110 ? -24.463 -11.060 40.458 1.00 97.00 110 ARG A CA 1
ATOM 884 C C . ARG A 1 110 ? -24.017 -11.692 41.768 1.00 97.00 110 ARG A C 1
ATOM 886 O O . ARG A 1 110 ? -24.876 -12.120 42.531 1.00 97.00 110 ARG A O 1
ATOM 893 N N . MET A 1 111 ? -22.719 -11.660 42.077 1.00 95.44 111 MET A N 1
ATOM 894 C CA . MET A 1 111 ? -22.204 -12.205 43.339 1.00 95.44 111 MET A CA 1
ATOM 895 C C . MET A 1 111 ? -22.837 -11.531 44.563 1.00 95.44 111 MET A C 1
ATOM 897 O O . MET A 1 111 ? -23.257 -12.210 45.497 1.00 95.44 111 MET A O 1
ATOM 901 N N . VAL A 1 112 ? -22.946 -10.197 44.558 1.00 96.56 112 VAL A N 1
ATOM 902 C CA . VAL A 1 112 ? -23.571 -9.452 45.666 1.00 96.56 112 VAL A CA 1
ATOM 903 C C . VAL A 1 112 ? -25.057 -9.786 45.789 1.00 96.56 112 VAL A C 1
ATOM 905 O O . VAL A 1 112 ? -25.564 -9.950 46.898 1.00 96.56 112 VAL A O 1
ATOM 908 N N . THR A 1 113 ? -25.763 -9.894 44.664 1.00 94.75 113 THR A N 1
ATOM 909 C CA . THR A 1 113 ? -27.183 -10.266 44.644 1.00 94.75 113 THR A CA 1
ATOM 910 C C . THR A 1 113 ? -27.388 -11.670 45.205 1.00 94.75 113 THR A C 1
ATOM 912 O O . THR A 1 113 ? -28.216 -11.853 46.091 1.00 94.75 113 THR A O 1
ATOM 915 N N . GLU A 1 114 ? -26.596 -12.647 44.762 1.00 95.06 114 GLU A N 1
ATOM 916 C CA . GLU A 1 114 ? -26.654 -14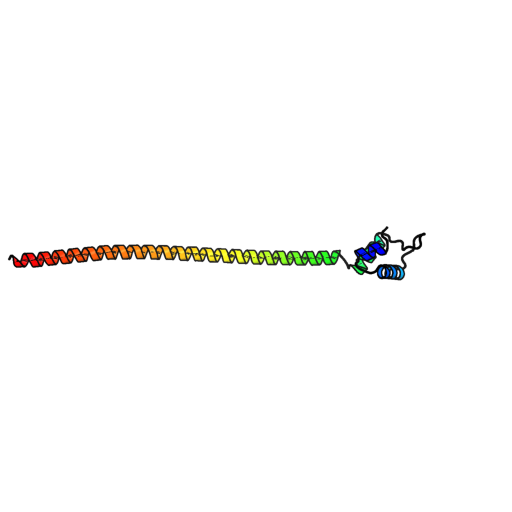.024 45.265 1.00 95.06 114 GLU A CA 1
ATOM 917 C C . GLU A 1 114 ? -26.379 -14.094 46.773 1.00 95.06 114 GLU A C 1
ATOM 919 O O . GLU A 1 114 ? -27.129 -14.740 47.506 1.00 95.06 114 GLU A O 1
ATOM 924 N N . GLN A 1 115 ? -25.368 -13.372 47.267 1.00 94.69 115 GLN A N 1
ATOM 925 C CA . GLN A 1 115 ? -25.077 -13.297 48.702 1.00 94.69 115 GLN A CA 1
ATOM 926 C C . GLN A 1 115 ? -26.242 -12.706 49.505 1.00 94.69 115 GLN A C 1
ATOM 928 O O . GLN A 1 115 ? -26.598 -13.253 50.548 1.00 94.69 115 GLN A O 1
ATOM 933 N N . LYS A 1 116 ? -26.868 -11.623 49.024 1.00 94.62 116 LYS A N 1
ATOM 934 C CA . LYS A 1 116 ? -28.037 -11.023 49.689 1.00 94.62 116 LYS A CA 1
ATOM 935 C C . LYS A 1 116 ? -29.215 -11.990 49.760 1.00 94.62 116 LYS A C 1
ATOM 937 O O . LYS A 1 116 ? -29.795 -12.139 50.830 1.00 94.62 116 LYS A O 1
ATOM 942 N N . MET A 1 117 ? -29.511 -12.695 48.668 1.00 93.88 117 MET A N 1
ATOM 943 C CA . MET A 1 117 ? -30.593 -13.687 48.624 1.00 93.88 117 MET A CA 1
ATOM 944 C C . MET A 1 117 ? -30.369 -14.825 49.631 1.00 93.88 117 MET A C 1
ATOM 946 O O . MET A 1 117 ? -31.313 -15.291 50.267 1.00 93.88 117 MET A O 1
ATOM 950 N N . LEU A 1 118 ? -29.120 -15.272 49.809 1.00 93.75 118 LEU A N 1
ATOM 951 C CA . LEU A 1 118 ? -28.778 -16.281 50.816 1.00 93.75 118 LEU A CA 1
ATOM 952 C C . LEU A 1 118 ? -29.012 -15.766 52.243 1.00 93.75 118 LEU A C 1
ATOM 954 O O . LEU A 1 118 ? -29.582 -16.487 53.061 1.00 93.75 118 LEU A O 1
ATOM 958 N N . VAL A 1 119 ? -28.615 -14.523 52.532 1.00 93.12 119 VAL A N 1
ATOM 959 C CA . VAL A 1 119 ? -28.824 -13.898 53.849 1.00 93.12 119 VAL A CA 1
ATOM 960 C C . VAL A 1 119 ? -30.313 -13.701 54.138 1.00 93.12 119 VAL A C 1
ATOM 962 O O . VAL A 1 119 ? -30.771 -14.092 55.208 1.00 93.12 119 VAL A O 1
ATOM 965 N N . GLU A 1 120 ? -31.089 -13.176 53.189 1.00 91.25 120 GLU A N 1
ATOM 966 C CA . GLU A 1 120 ? -32.539 -12.984 53.347 1.00 91.25 120 GLU A CA 1
ATOM 967 C C . GLU A 1 120 ? -33.267 -14.315 53.597 1.00 91.25 120 GLU A C 1
ATOM 969 O O . GLU A 1 120 ? -34.078 -14.417 54.521 1.00 91.25 120 GLU A O 1
ATOM 974 N N . ASN A 1 121 ? -32.919 -15.372 52.854 1.00 89.06 121 ASN A N 1
ATOM 975 C CA . ASN A 1 121 ? -33.467 -16.713 53.078 1.00 89.06 121 ASN A CA 1
ATOM 976 C C . ASN A 1 121 ? -33.102 -17.278 54.463 1.00 89.06 121 ASN A C 1
ATOM 978 O O . ASN A 1 121 ? -33.929 -17.933 55.111 1.00 89.06 121 ASN A O 1
ATOM 982 N N . GLN A 1 122 ? -31.875 -17.030 54.936 1.00 87.81 122 GLN A N 1
ATOM 983 C CA . GLN A 1 122 ? -31.427 -17.425 56.273 1.00 87.81 122 GLN A CA 1
ATOM 984 C C . GLN A 1 122 ? -32.219 -16.678 57.359 1.00 87.81 122 GLN A C 1
ATOM 986 O O . GLN A 1 122 ? -32.683 -17.288 58.325 1.00 87.81 122 GLN A O 1
ATOM 991 N N . GLU A 1 123 ? -32.417 -15.369 57.195 1.00 87.69 123 GLU A N 1
ATOM 992 C CA . GLU A 1 123 ? -33.198 -14.543 58.116 1.00 87.69 123 GLU A CA 1
ATOM 993 C C . GLU A 1 123 ? -34.672 -14.957 58.161 1.00 87.69 123 GLU A C 1
ATOM 995 O O . GLU A 1 123 ? -35.249 -15.049 59.247 1.00 87.69 123 GLU A O 1
ATOM 1000 N N . GLU A 1 124 ? -35.294 -15.237 57.014 1.00 84.19 124 GLU A N 1
ATOM 1001 C CA . GLU A 1 124 ? -36.661 -15.761 56.967 1.00 84.19 124 GLU A CA 1
ATOM 1002 C C . GLU A 1 124 ? -36.786 -17.114 57.664 1.00 84.19 124 GLU A C 1
ATOM 1004 O O . GLU A 1 124 ? -37.748 -17.343 58.403 1.00 84.19 124 GLU A O 1
ATOM 1009 N N . SER A 1 125 ? -35.818 -18.005 57.446 1.00 82.25 125 SER A N 1
ATOM 1010 C CA . SER A 1 125 ? -35.782 -19.316 58.097 1.00 82.25 125 SER A CA 1
ATOM 1011 C C . SER A 1 125 ? -35.678 -19.167 59.614 1.00 82.25 125 SER A C 1
ATOM 1013 O O . SER A 1 125 ? -36.449 -19.786 60.347 1.00 82.25 125 SER A O 1
ATOM 1015 N N . ASN A 1 126 ? -34.813 -18.268 60.090 1.00 84.12 126 ASN A N 1
ATOM 1016 C CA . ASN A 1 126 ? -34.698 -17.949 61.511 1.00 84.12 126 ASN A CA 1
ATOM 1017 C C . ASN A 1 126 ? -36.000 -17.361 62.075 1.00 84.12 126 ASN A C 1
ATOM 1019 O O . ASN A 1 126 ? -36.468 -17.813 63.117 1.00 84.12 126 ASN A O 1
ATOM 1023 N N . LYS A 1 127 ? -36.634 -16.398 61.392 1.00 86.75 127 LYS A N 1
ATOM 1024 C CA . LYS A 1 127 ? -37.923 -15.816 61.820 1.00 86.75 127 LYS A CA 1
ATOM 1025 C C . LYS A 1 127 ? -39.021 -16.878 61.937 1.00 86.75 127 LYS A C 1
ATOM 1027 O O . LYS A 1 127 ? -39.796 -16.845 62.889 1.00 86.75 127 LYS A O 1
ATOM 1032 N N . LYS A 1 128 ? -39.096 -17.815 60.985 1.00 84.69 128 LYS A N 1
ATOM 1033 C CA . LYS A 1 128 ? -40.041 -18.946 61.029 1.00 84.69 128 LYS A CA 1
ATOM 1034 C C . LYS A 1 128 ? -39.742 -19.883 62.201 1.00 84.69 128 LYS A C 1
ATOM 1036 O O . LYS A 1 128 ? -40.680 -20.337 62.845 1.00 84.69 128 LYS A O 1
ATOM 1041 N N . TRP A 1 129 ? -38.466 -20.132 62.494 1.00 84.94 129 TRP A N 1
ATOM 1042 C CA . TRP A 1 129 ? -38.050 -20.968 63.619 1.00 84.94 129 TRP A CA 1
ATOM 1043 C C . TRP A 1 129 ? -38.459 -20.372 64.973 1.00 84.94 129 TRP A C 1
ATOM 1045 O O . TRP A 1 129 ? -39.059 -21.078 65.776 1.00 84.94 129 TRP A O 1
ATOM 1055 N N . TRP A 1 130 ? -38.230 -19.074 65.206 1.00 80.44 130 TRP A N 1
ATOM 1056 C CA . TRP A 1 130 ? -38.623 -18.407 66.459 1.00 80.44 130 TRP A CA 1
ATOM 1057 C C . TRP A 1 130 ? -40.130 -18.478 66.736 1.00 80.44 130 TRP A C 1
ATOM 1059 O O . TRP A 1 130 ? -40.520 -18.708 67.874 1.00 80.44 130 TRP A O 1
ATOM 1069 N N . LYS A 1 131 ? -40.974 -18.375 65.700 1.00 80.75 131 LYS A N 1
ATOM 1070 C CA . LYS A 1 131 ? -42.440 -18.509 65.824 1.00 80.75 131 LYS A CA 1
ATOM 1071 C C . LYS A 1 131 ? -42.915 -19.890 66.285 1.00 80.75 131 LYS A C 1
ATOM 1073 O O . LYS A 1 131 ? -44.076 -20.031 66.634 1.00 80.75 131 LYS A O 1
ATOM 1078 N N . PHE A 1 132 ? -42.067 -20.915 66.222 1.00 81.69 132 PHE A N 1
ATOM 1079 C CA . PHE A 1 132 ? -42.407 -22.258 66.697 1.00 81.69 132 PHE A CA 1
ATOM 1080 C C . PHE A 1 132 ? -42.209 -22.414 68.215 1.00 81.69 132 PHE A C 1
ATOM 1082 O O . PHE A 1 132 ? -42.685 -23.382 68.800 1.00 81.69 132 PHE A O 1
ATOM 1089 N N . TRP A 1 133 ? -41.487 -21.484 68.843 1.00 74.44 133 TRP A N 1
ATOM 1090 C CA . TRP A 1 133 ? -41.187 -21.487 70.278 1.00 74.44 133 TRP A CA 1
ATOM 1091 C C . TRP A 1 133 ? -42.050 -20.506 71.086 1.00 74.44 133 TRP A C 1
ATOM 1093 O O . TRP A 1 133 ? -41.860 -20.402 72.297 1.00 74.44 133 TRP A O 1
ATOM 1103 N N . GLU A 1 134 ? -42.965 -19.796 70.423 1.00 61.44 134 GLU A N 1
ATOM 1104 C CA . GLU A 1 134 ? -43.975 -18.905 71.014 1.00 61.44 134 GLU A CA 1
ATOM 1105 C C . GLU A 1 134 ? -45.320 -19.638 71.118 1.00 61.44 134 GLU A C 1
ATOM 1107 O O . GLU A 1 134 ? -45.969 -19.532 72.183 1.00 61.44 134 GLU A O 1
#

Organism: Mediterraneibacter gnavus (NCBI:txid33038)

pLDDT: mean 89.06, std 10.35, range [60.0, 98.62]

Secondary structure (DSSP, 8-state):
---HHHHHHHHTS-HHHHHHHHHHTTPPB-TTSSB---HHHHHHHHHHHH--HHHHHHHHHHHHHHHHHHHHHHHHHHHHHHHHHHHHHHHHHHHHHHHHHHHHHHHHHHHHHHHHHHHHHHHHHHHHHHTT--

Foldseek 3Di:
DDFLCVLCVVLVHDSVVSVVVCVVVVFDADPVRGGDDDPVNSVVSCCVRVNDPVVVVVVVVVVVVVVVVVVVVVVVVVVVVVVVVVVVVVVVVVVVVVVVVVVVVVVVVVVVVVVVVVVVVVVVVVVVVVVVVD

Sequence (134 aa):
MKTTREIAEICGVSEQAVRAWCRKNHIAKDAKGSFAISETIEYRIYRHYKGDVAKDAKDIAQSSKADDIVNQAIIDLLRKELEHKNKQIDELSKRLMECQKLLDQEQQLRMVTEQKMLVENQEESNKKWWKFWE